Protein AF-A0A4V5NFN8-F1 (afdb_monomer)

Solvent-accessible surface area (backbone atoms only — not comparable to full-atom values): 7863 Å² total; per-residue (Å²): 134,89,88,79,89,83,90,84,82,91,78,84,84,80,89,76,93,78,84,84,81,76,86,74,82,83,76,84,75,77,89,75,83,87,69,97,62,94,72,82,80,71,76,75,72,78,70,78,71,75,90,61,84,42,82,37,76,50,75,44,101,91,56,70,77,44,80,52,66,49,84,74,78,99,67,91,83,83,59,52,80,54,84,79,89,72,91,69,64,62,74,58,60,77,66,43,76,87,53,70,66,48,43,113

Organism: NCBI:txid331657

Foldseek 3Di:
DDDDDDDDDDDDDDDDDDDDDDPDDDDDDDDDDDDPDPDPPPPVVPPDDDDDFDKDWDDDPPDDIDIGTDDDDPDDAAAAEDDDPDPDDVVVVVPDPVCVRYDD

Structure (mmCIF, N/CA/C/O backbone):
data_AF-A0A4V5NFN8-F1
#
_entry.id   AF-A0A4V5NFN8-F1
#
loop_
_atom_site.group_PDB
_atom_site.id
_atom_site.type_symbol
_atom_site.label_atom_id
_atom_site.label_alt_id
_atom_site.label_comp_id
_atom_site.label_asym_id
_atom_site.label_entity_id
_atom_site.label_seq_id
_atom_site.pdbx_PDB_ins_code
_atom_site.Cartn_x
_atom_site.Cartn_y
_atom_site.Cartn_z
_atom_site.occupancy
_atom_site.B_iso_or_equiv
_atom_site.auth_seq_id
_atom_site.auth_comp_id
_atom_site.auth_asym_id
_atom_site.auth_atom_id
_atom_site.pdbx_PDB_model_num
ATOM 1 N N . MET A 1 1 ? 38.201 47.321 -72.943 1.00 45.47 1 MET A N 1
ATOM 2 C CA . MET A 1 1 ? 37.940 46.284 -71.922 1.00 45.47 1 MET A CA 1
ATOM 3 C C . MET A 1 1 ? 38.596 44.988 -72.377 1.00 45.47 1 MET A C 1
ATOM 5 O O . MET A 1 1 ? 38.545 44.679 -73.556 1.00 45.47 1 MET A O 1
ATOM 9 N N . PHE A 1 2 ? 39.308 44.357 -71.447 1.00 41.03 2 PHE A N 1
ATOM 10 C CA . PHE A 1 2 ? 40.318 43.299 -71.574 1.00 41.03 2 PHE A CA 1
ATOM 11 C C . PHE A 1 2 ? 40.030 42.134 -72.538 1.00 41.03 2 PHE A C 1
ATOM 13 O O . PHE A 1 2 ? 38.937 41.580 -72.548 1.00 41.03 2 PHE A O 1
ATOM 20 N N . GLY A 1 3 ? 41.077 41.696 -73.249 1.00 42.94 3 GLY A N 1
ATOM 21 C CA . GLY A 1 3 ? 41.124 40.411 -73.946 1.00 42.94 3 GLY A CA 1
ATOM 22 C C . GLY A 1 3 ? 41.707 39.275 -73.095 1.00 42.94 3 GLY A C 1
ATOM 23 O O . GLY A 1 3 ? 42.457 39.528 -72.153 1.00 42.94 3 GLY A O 1
ATOM 24 N N . ARG A 1 4 ? 41.381 38.031 -73.477 1.00 45.78 4 ARG A N 1
ATOM 25 C CA . ARG A 1 4 ? 42.105 36.760 -73.235 1.00 45.78 4 ARG A CA 1
ATOM 26 C C . ARG A 1 4 ? 41.699 35.792 -74.363 1.00 45.78 4 ARG A C 1
ATOM 28 O O . ARG A 1 4 ? 40.513 35.619 -74.604 1.00 45.78 4 ARG A O 1
ATOM 35 N N . LEU A 1 5 ? 42.611 35.407 -75.261 1.00 58.78 5 LEU A N 1
ATOM 36 C CA . LEU A 1 5 ? 43.347 34.127 -75.271 1.00 58.78 5 LEU A CA 1
ATOM 37 C C . LEU A 1 5 ? 42.503 32.909 -74.841 1.00 58.78 5 LEU A C 1
ATOM 39 O O . LEU A 1 5 ? 42.121 32.828 -73.682 1.00 58.78 5 LEU A O 1
ATOM 43 N N . PHE A 1 6 ? 42.286 31.938 -75.737 1.00 46.88 6 PHE A N 1
ATOM 44 C CA . PHE A 1 6 ? 43.059 30.682 -75.786 1.00 46.88 6 PHE A CA 1
ATOM 45 C C . PHE A 1 6 ? 42.553 29.740 -76.902 1.00 46.88 6 PHE A C 1
ATOM 47 O O . PHE A 1 6 ? 41.361 29.478 -77.038 1.00 46.88 6 PHE A O 1
ATOM 54 N N . ARG A 1 7 ? 43.504 29.220 -77.693 1.00 50.69 7 ARG A N 1
ATOM 55 C CA . ARG A 1 7 ? 43.379 28.021 -78.544 1.00 50.69 7 ARG A CA 1
ATOM 56 C C . ARG A 1 7 ? 43.089 26.789 -77.679 1.00 50.69 7 ARG A C 1
ATOM 58 O O . ARG A 1 7 ? 43.704 26.66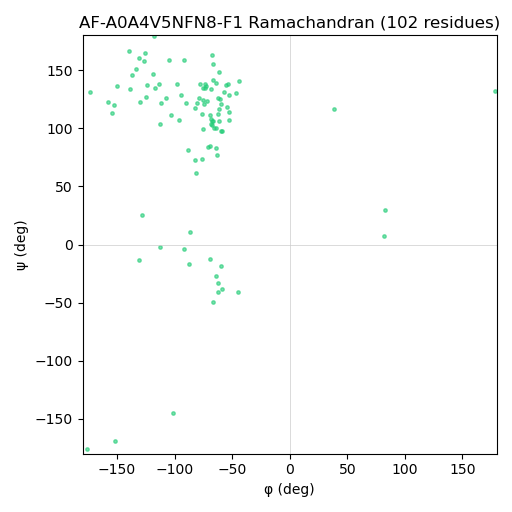7 -76.627 1.00 50.69 7 ARG A O 1
ATOM 65 N N . SER A 1 8 ? 42.349 25.815 -78.211 1.00 43.88 8 SER A N 1
ATOM 66 C CA . SER A 1 8 ? 42.801 24.411 -78.270 1.00 43.88 8 SER A CA 1
ATOM 67 C C . SER A 1 8 ? 41.822 23.546 -79.065 1.00 43.88 8 SER A C 1
ATOM 69 O O . SER A 1 8 ? 40.614 23.579 -78.856 1.00 43.88 8 SER A O 1
ATOM 71 N N . SER A 1 9 ? 42.391 22.776 -79.982 1.00 47.94 9 SER A N 1
ATOM 72 C CA . SER A 1 9 ? 41.789 21.808 -80.889 1.00 47.94 9 SER A CA 1
ATOM 73 C C . SER A 1 9 ? 41.203 20.577 -80.194 1.00 47.94 9 SER A C 1
ATOM 75 O O . SER A 1 9 ? 41.658 20.154 -79.133 1.00 47.94 9 SER A O 1
ATOM 77 N N . ALA A 1 10 ? 40.233 19.980 -80.884 1.00 51.09 10 ALA A N 1
ATOM 78 C CA . ALA A 1 10 ? 39.582 18.717 -80.584 1.00 51.09 10 ALA A CA 1
ATOM 79 C C . ALA A 1 10 ? 40.560 17.539 -80.442 1.00 51.09 10 ALA A C 1
ATOM 81 O O . ALA A 1 10 ? 41.438 17.341 -81.282 1.00 51.09 10 ALA A O 1
ATOM 82 N N . ILE A 1 11 ? 40.325 16.702 -79.431 1.00 54.22 11 ILE A N 1
ATOM 83 C CA . ILE A 1 11 ? 40.869 15.346 -79.331 1.00 54.22 11 ILE A CA 1
ATOM 84 C C . ILE A 1 11 ? 39.691 14.418 -79.014 1.00 54.22 11 ILE A C 1
ATOM 86 O O . ILE A 1 11 ? 38.947 14.631 -78.059 1.00 54.22 11 ILE A O 1
ATOM 90 N N . LYS A 1 12 ? 39.491 13.429 -79.889 1.00 51.94 12 LYS A N 1
A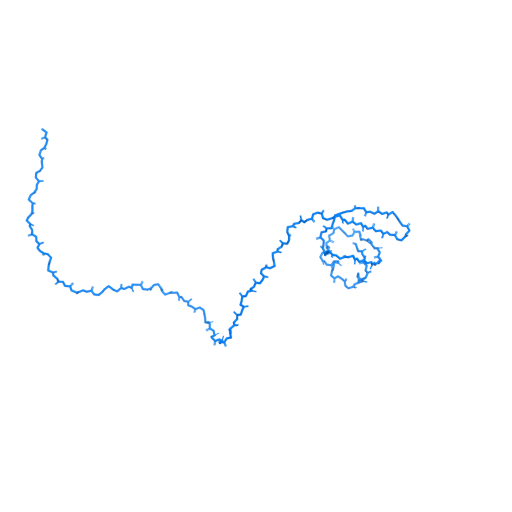TOM 91 C CA . LYS A 1 12 ? 38.438 12.405 -79.838 1.00 51.94 12 LYS A CA 1
ATOM 92 C C . LYS A 1 12 ? 38.643 11.479 -78.626 1.00 51.94 12 LYS A C 1
ATOM 94 O O . LYS A 1 12 ? 39.785 11.080 -78.402 1.00 51.94 12 LYS A O 1
ATOM 99 N N . PRO A 1 13 ? 37.592 11.034 -77.916 1.00 46.78 13 PRO A N 1
ATOM 100 C CA . PRO A 1 13 ? 37.724 9.921 -76.988 1.00 46.78 13 PRO A CA 1
ATOM 101 C C . PRO A 1 13 ? 37.624 8.599 -77.757 1.00 46.78 13 PRO A C 1
ATOM 103 O O . PRO A 1 13 ? 36.609 8.294 -78.385 1.00 46.78 13 PRO A O 1
ATOM 106 N N . ALA A 1 14 ? 38.706 7.824 -77.718 1.00 54.72 14 ALA A N 1
ATOM 107 C CA . ALA A 1 14 ? 38.698 6.424 -78.103 1.00 54.72 14 ALA A CA 1
ATOM 108 C C . ALA A 1 14 ? 38.026 5.598 -76.998 1.00 54.72 14 ALA A C 1
ATOM 110 O O . ALA A 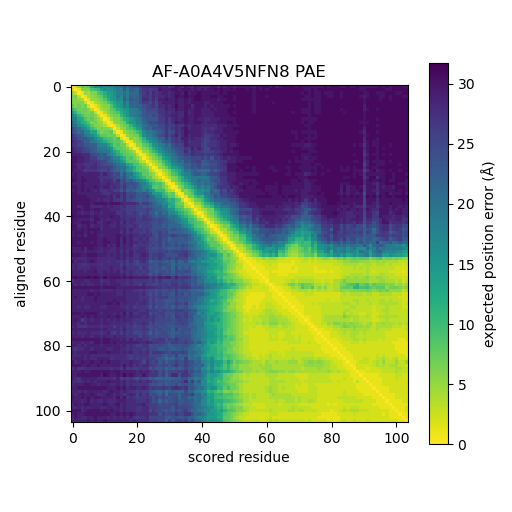1 14 ? 38.285 5.766 -75.808 1.00 54.72 14 ALA A O 1
ATOM 111 N N . THR A 1 15 ? 37.154 4.702 -77.432 1.00 56.09 15 THR A N 1
ATOM 112 C CA . THR A 1 15 ? 36.554 3.610 -76.673 1.00 56.09 15 THR A CA 1
ATOM 113 C C . THR A 1 15 ? 37.609 2.736 -75.992 1.00 56.09 15 THR A C 1
ATOM 115 O O . THR A 1 15 ? 38.479 2.201 -76.677 1.00 56.09 15 THR A O 1
ATOM 118 N N . ALA A 1 16 ? 37.475 2.493 -74.687 1.00 46.69 16 ALA A N 1
ATOM 119 C CA . ALA A 1 16 ? 38.038 1.305 -74.051 1.00 46.69 16 ALA A CA 1
ATOM 120 C C . ALA A 1 16 ? 37.222 0.912 -72.811 1.00 46.69 16 ALA A C 1
ATOM 122 O O . ALA A 1 16 ? 37.055 1.680 -71.867 1.00 46.69 16 ALA A O 1
ATOM 123 N N . PHE A 1 17 ? 36.700 -0.310 -72.874 1.00 46.06 17 PHE A N 1
ATOM 124 C CA . PHE A 1 17 ? 36.141 -1.099 -71.786 1.00 46.06 17 PHE A CA 1
ATOM 125 C C . PHE A 1 17 ? 37.051 -1.096 -70.548 1.00 46.06 17 PHE A C 1
ATOM 127 O O . PHE A 1 17 ? 38.217 -1.466 -70.657 1.00 46.06 17 PHE A O 1
ATOM 134 N N . ALA A 1 18 ? 36.500 -0.805 -69.368 1.00 46.22 18 ALA A N 1
ATOM 135 C CA . ALA A 1 18 ? 37.019 -1.336 -68.110 1.00 46.22 18 ALA A CA 1
ATOM 136 C C . ALA A 1 18 ? 35.937 -1.306 -67.023 1.00 46.22 18 ALA A C 1
ATOM 138 O O . ALA A 1 18 ? 35.333 -0.283 -66.709 1.00 46.22 18 ALA A O 1
ATOM 139 N N . THR A 1 19 ? 35.690 -2.491 -66.491 1.00 50.66 19 THR A N 1
ATOM 140 C CA . THR A 1 19 ? 34.682 -2.889 -65.518 1.00 50.66 19 THR A CA 1
ATOM 141 C C . THR A 1 19 ? 34.847 -2.134 -64.195 1.00 50.66 19 THR A C 1
ATOM 143 O O . THR A 1 19 ? 35.912 -2.165 -63.582 1.00 50.66 19 THR A O 1
ATOM 146 N N . ALA A 1 20 ? 33.787 -1.475 -63.725 1.00 45.84 20 ALA A N 1
ATOM 147 C CA . ALA A 1 20 ? 33.765 -0.812 -62.425 1.00 45.84 20 ALA A CA 1
ATOM 148 C C . ALA A 1 20 ? 33.836 -1.846 -61.286 1.00 45.84 20 ALA A C 1
ATOM 150 O O . ALA A 1 20 ? 32.854 -2.527 -60.982 1.00 45.84 20 ALA A O 1
ATOM 151 N N . ALA A 1 21 ? 34.996 -1.945 -60.635 1.00 49.41 21 ALA A N 1
ATOM 152 C CA . ALA A 1 21 ? 35.149 -2.630 -59.361 1.00 49.41 21 ALA A CA 1
ATOM 153 C C . ALA A 1 21 ? 34.385 -1.848 -58.278 1.00 49.41 21 ALA A C 1
ATOM 155 O O . ALA A 1 21 ? 34.820 -0.796 -57.808 1.00 49.41 21 ALA A O 1
ATOM 156 N N . ARG A 1 22 ? 33.207 -2.351 -57.899 1.00 46.81 22 ARG A N 1
ATOM 157 C CA . ARG A 1 22 ? 32.471 -1.891 -56.719 1.00 46.81 22 ARG A CA 1
ATOM 158 C C . ARG A 1 22 ? 33.234 -2.332 -55.469 1.00 46.81 22 ARG A C 1
ATOM 160 O O . ARG A 1 22 ? 33.269 -3.518 -55.158 1.00 46.81 22 ARG A O 1
ATOM 167 N N . PHE A 1 23 ? 33.809 -1.379 -54.739 1.00 46.22 23 PHE A N 1
ATOM 168 C CA . PHE A 1 23 ? 34.249 -1.588 -53.359 1.00 46.22 23 PHE A CA 1
ATOM 169 C C . PHE A 1 23 ? 33.017 -1.876 -52.489 1.00 46.22 23 PHE A C 1
ATOM 171 O O . PHE A 1 23 ? 32.257 -0.975 -52.137 1.00 46.22 23 PHE A O 1
ATOM 178 N N . GLY A 1 24 ? 32.786 -3.156 -52.196 1.00 45.75 24 GLY A N 1
ATOM 179 C CA . GLY A 1 24 ? 31.774 -3.602 -51.246 1.00 45.75 24 GLY A CA 1
ATOM 180 C C . GLY A 1 24 ? 32.236 -3.339 -49.816 1.00 45.75 24 GLY A C 1
ATOM 181 O O . GLY A 1 24 ? 33.264 -3.859 -49.385 1.00 45.75 24 GLY A O 1
ATOM 182 N N . ALA A 1 25 ? 31.463 -2.551 -49.072 1.00 54.56 25 ALA A N 1
ATOM 183 C CA . ALA A 1 25 ? 31.567 -2.483 -47.622 1.00 54.56 25 ALA A CA 1
ATOM 184 C C . ALA A 1 25 ? 31.225 -3.865 -47.042 1.00 54.56 25 ALA A C 1
ATOM 186 O O . ALA A 1 25 ? 30.090 -4.328 -47.151 1.00 54.56 25 ALA A O 1
ATOM 187 N N . GLN A 1 26 ? 32.209 -4.545 -46.454 1.00 59.06 26 GLN A N 1
ATOM 188 C CA . GLN A 1 26 ? 31.977 -5.806 -45.757 1.00 59.06 26 GLN A CA 1
ATOM 189 C C . GLN A 1 26 ? 31.318 -5.541 -44.400 1.00 59.06 26 GLN A C 1
ATOM 191 O O . GLN A 1 26 ? 31.983 -5.212 -43.419 1.00 59.06 26 GLN A O 1
ATOM 196 N N . SER A 1 27 ? 29.997 -5.709 -44.335 1.00 59.41 27 SER A N 1
ATOM 197 C CA . SER A 1 27 ? 29.271 -5.841 -43.074 1.00 59.41 27 SER A CA 1
ATOM 198 C C . SER A 1 27 ? 29.499 -7.246 -42.515 1.00 59.41 27 SER A C 1
ATOM 200 O O . SER A 1 27 ? 29.041 -8.235 -43.089 1.00 59.41 27 SER A O 1
ATOM 202 N N . ARG A 1 28 ? 30.218 -7.346 -41.396 1.00 57.94 28 ARG A N 1
ATOM 203 C CA . ARG A 1 28 ? 30.391 -8.598 -40.651 1.00 57.94 28 ARG A CA 1
ATOM 204 C C . ARG A 1 28 ? 29.046 -9.025 -40.055 1.00 57.94 28 ARG A C 1
ATOM 206 O O . ARG A 1 28 ? 28.576 -8.411 -39.102 1.00 57.94 28 ARG A O 1
ATOM 213 N N . GLY A 1 29 ? 28.427 -10.053 -40.631 1.00 58.09 29 GLY A N 1
ATOM 214 C CA . GLY A 1 29 ? 27.224 -10.683 -40.092 1.00 58.09 29 GLY A CA 1
ATOM 215 C C . GLY A 1 29 ? 27.564 -11.561 -38.889 1.00 58.09 29 GLY A C 1
ATOM 216 O O . GLY A 1 29 ? 28.400 -12.457 -38.990 1.00 58.09 29 GLY A O 1
ATOM 217 N N . LEU A 1 30 ? 26.921 -11.299 -37.751 1.00 59.31 30 LEU A N 1
ATOM 218 C CA . LEU A 1 30 ? 26.862 -12.241 -36.636 1.00 59.31 30 LEU A CA 1
ATOM 219 C C . LEU A 1 30 ? 26.001 -13.438 -37.064 1.00 59.31 30 LEU A C 1
ATOM 221 O O . LEU A 1 30 ? 24.947 -13.263 -37.676 1.00 59.31 30 LEU A O 1
ATOM 225 N N . ALA A 1 31 ? 26.490 -14.647 -36.789 1.00 53.88 31 ALA A N 1
ATOM 226 C CA . ALA A 1 31 ? 25.925 -15.906 -37.264 1.00 53.88 31 ALA A CA 1
ATOM 227 C C . ALA A 1 31 ? 24.424 -16.023 -36.948 1.00 53.88 31 ALA A C 1
ATOM 229 O O . ALA A 1 31 ? 24.028 -16.110 -35.788 1.00 53.88 31 ALA A O 1
ATOM 230 N N . THR A 1 32 ? 23.590 -16.043 -37.989 1.00 55.66 32 THR A N 1
ATOM 231 C CA . THR A 1 32 ? 22.174 -16.395 -37.865 1.00 55.66 32 THR A CA 1
ATOM 232 C C . THR A 1 32 ? 22.058 -17.872 -38.215 1.00 55.66 32 THR A C 1
ATOM 234 O O . THR A 1 32 ? 22.242 -18.253 -39.367 1.00 55.66 32 THR A O 1
ATOM 237 N N . VAL A 1 33 ? 21.825 -18.720 -37.214 1.00 62.53 33 VAL A N 1
ATOM 238 C CA . VAL A 1 33 ? 21.412 -20.108 -37.446 1.00 62.53 33 VAL A CA 1
ATOM 239 C C . VAL A 1 33 ? 19.999 -20.047 -38.025 1.00 62.53 33 VAL A C 1
ATOM 241 O O . VAL A 1 33 ? 19.053 -19.684 -37.325 1.00 62.53 33 VAL A O 1
ATOM 244 N N . GLU A 1 34 ? 19.862 -20.345 -39.317 1.00 60.19 34 GLU A N 1
ATOM 245 C CA . GLU A 1 34 ? 18.568 -20.481 -39.983 1.00 60.19 34 GLU A CA 1
ATOM 246 C C . GLU A 1 34 ? 17.829 -21.693 -39.408 1.00 60.19 34 GLU A C 1
ATOM 248 O O . GLU A 1 34 ? 18.078 -22.839 -39.775 1.00 60.19 34 GLU A O 1
ATOM 253 N N . THR A 1 35 ? 16.889 -21.442 -38.498 1.00 57.97 35 THR A N 1
ATOM 254 C CA . THR A 1 35 ? 15.789 -22.376 -38.255 1.00 57.97 35 THR A CA 1
ATOM 255 C C . THR A 1 35 ? 14.552 -21.805 -38.930 1.00 57.97 35 THR A C 1
ATOM 257 O O . THR A 1 35 ? 14.035 -20.748 -38.572 1.00 57.97 35 THR A O 1
ATOM 260 N N . ASN A 1 36 ? 14.129 -22.497 -39.983 1.00 59.00 36 ASN A N 1
ATOM 261 C CA . ASN A 1 36 ? 12.956 -22.195 -40.784 1.00 59.00 36 ASN A CA 1
ATOM 262 C C . ASN A 1 36 ? 11.693 -22.463 -39.944 1.00 59.00 36 ASN A C 1
ATOM 264 O O . ASN A 1 36 ? 11.135 -23.556 -39.956 1.00 59.00 36 ASN A O 1
ATOM 268 N N . ILE A 1 37 ? 11.291 -21.473 -39.146 1.00 62.81 37 ILE A N 1
ATOM 269 C CA . ILE A 1 37 ? 10.017 -21.434 -38.424 1.00 62.81 37 ILE A CA 1
ATOM 270 C C . ILE A 1 37 ? 9.340 -20.125 -38.839 1.00 62.81 37 ILE A C 1
ATOM 272 O O . ILE A 1 37 ? 9.966 -19.070 -38.703 1.00 62.81 37 ILE A O 1
ATOM 276 N N . PRO A 1 38 ? 8.083 -20.131 -39.325 1.00 50.62 38 PRO A N 1
ATOM 277 C CA . PRO A 1 38 ? 7.372 -18.902 -39.655 1.00 50.62 38 PRO A CA 1
ATOM 278 C C . PRO A 1 38 ? 7.016 -18.166 -38.357 1.00 50.62 38 PRO A C 1
ATOM 280 O O . PRO A 1 38 ? 5.928 -18.300 -37.797 1.00 50.62 38 PRO A O 1
ATOM 283 N N . GLY A 1 39 ? 7.974 -17.400 -37.843 1.00 50.31 39 GLY A N 1
ATOM 284 C CA . GLY A 1 39 ? 7.806 -16.560 -36.674 1.00 50.31 39 GLY A CA 1
ATOM 285 C C . GLY A 1 39 ? 6.857 -15.416 -37.000 1.00 50.31 39 GLY A C 1
ATOM 286 O O . GLY A 1 39 ? 7.243 -14.436 -37.634 1.00 50.31 39 GLY A O 1
ATOM 287 N N . LYS A 1 40 ? 5.610 -15.505 -36.527 1.00 60.12 40 LYS A N 1
ATOM 288 C CA . LYS A 1 40 ? 4.770 -14.326 -36.282 1.00 60.12 40 LYS A CA 1
ATOM 289 C C . LYS A 1 40 ? 5.446 -13.481 -35.198 1.00 60.12 40 LYS A C 1
ATOM 291 O O . LYS A 1 40 ? 5.033 -13.491 -34.043 1.00 60.12 40 LYS A O 1
ATOM 296 N N . THR A 1 41 ? 6.485 -12.734 -35.557 1.00 60.66 41 THR A N 1
ATOM 297 C CA . THR A 1 41 ? 7.156 -11.797 -34.651 1.00 60.66 41 THR A CA 1
ATOM 298 C C . THR A 1 41 ? 6.368 -10.491 -34.599 1.00 60.66 41 THR A C 1
ATOM 300 O O . THR A 1 41 ? 6.851 -9.422 -34.955 1.00 60.66 41 THR A O 1
ATOM 303 N N . ALA A 1 42 ? 5.118 -10.567 -34.144 1.00 60.81 42 ALA A N 1
ATOM 304 C CA . ALA A 1 42 ? 4.431 -9.406 -33.608 1.00 60.81 42 ALA A CA 1
ATOM 305 C C . ALA A 1 42 ? 4.770 -9.360 -32.119 1.00 60.81 42 ALA A C 1
ATOM 307 O O . ALA A 1 42 ? 4.003 -9.828 -31.278 1.00 60.81 42 ALA A O 1
ATOM 308 N N . SER A 1 43 ? 5.945 -8.816 -31.786 1.00 63.06 43 SER A N 1
ATOM 309 C CA . SER A 1 43 ? 6.165 -8.318 -30.431 1.00 63.06 43 SER A CA 1
ATOM 310 C C . SER A 1 43 ? 5.097 -7.257 -30.203 1.00 63.06 43 SER A C 1
ATOM 312 O O . SER A 1 43 ? 5.193 -6.130 -30.695 1.00 63.06 43 SER A O 1
ATOM 314 N N . LYS A 1 44 ? 4.009 -7.653 -29.536 1.00 63.53 44 LYS A N 1
ATOM 315 C CA . LYS A 1 44 ? 2.993 -6.752 -29.013 1.00 63.53 44 LYS A CA 1
ATOM 316 C C . LYS A 1 44 ? 3.714 -5.920 -27.966 1.00 63.53 44 LYS A C 1
ATOM 318 O O . LYS A 1 44 ? 3.719 -6.263 -26.790 1.00 63.53 44 LYS A O 1
ATOM 323 N N . ARG A 1 45 ? 4.399 -4.870 -28.424 1.00 64.44 45 ARG A N 1
ATOM 324 C CA . ARG A 1 45 ? 5.065 -3.885 -27.584 1.00 64.44 45 ARG A CA 1
ATOM 325 C C . ARG A 1 45 ? 3.988 -3.416 -26.621 1.00 64.44 45 ARG A C 1
ATOM 327 O O . ARG A 1 45 ? 3.025 -2.784 -27.056 1.00 64.44 45 ARG A O 1
ATOM 334 N N . VAL A 1 46 ? 4.081 -3.839 -25.362 1.00 66.69 46 VAL A N 1
ATOM 335 C CA . VAL A 1 46 ? 3.131 -3.466 -24.317 1.00 66.69 46 VAL A CA 1
ATOM 336 C C . VAL A 1 46 ? 3.211 -1.948 -24.237 1.00 66.69 46 VAL A C 1
ATOM 338 O O . VAL A 1 46 ? 4.166 -1.398 -23.697 1.00 66.69 46 VAL A O 1
ATOM 341 N N . ARG A 1 47 ? 2.278 -1.254 -24.901 1.00 66.94 47 ARG A N 1
ATOM 342 C CA . ARG A 1 47 ? 2.148 0.195 -24.781 1.00 66.94 47 ARG A CA 1
ATOM 343 C C . ARG A 1 47 ? 1.832 0.439 -23.317 1.00 66.94 47 ARG A C 1
ATOM 345 O O . ARG A 1 47 ? 0.799 -0.027 -22.838 1.00 66.94 47 ARG A O 1
ATOM 352 N N . SER A 1 48 ? 2.719 1.137 -22.617 1.00 66.75 48 SER A N 1
ATOM 353 C CA . SER A 1 48 ? 2.392 1.701 -21.317 1.00 66.75 48 SER A CA 1
ATOM 354 C C . SER A 1 48 ? 1.133 2.547 -21.502 1.00 66.75 48 SER A C 1
ATOM 356 O O . SER A 1 48 ? 1.086 3.461 -22.327 1.00 66.75 48 SER A O 1
ATOM 358 N N . LYS A 1 49 ? 0.058 2.161 -20.813 1.00 68.44 49 LYS A N 1
ATOM 359 C CA . LYS A 1 49 ? -1.184 2.931 -20.777 1.00 68.44 49 LYS A CA 1
ATOM 360 C C . LYS A 1 49 ? -0.823 4.322 -20.249 1.00 68.44 49 LYS A C 1
ATOM 362 O O . LYS A 1 49 ? -0.098 4.421 -19.260 1.00 68.44 49 LYS A O 1
ATOM 367 N N . SER A 1 50 ? -1.276 5.383 -20.917 1.00 71.12 50 SER A N 1
ATOM 368 C CA . SER A 1 50 ? -1.119 6.743 -20.395 1.00 71.12 50 SER A CA 1
ATOM 369 C C . SER A 1 50 ? -1.696 6.792 -18.976 1.00 71.12 50 SER A C 1
ATOM 371 O O . SER A 1 50 ? -2.744 6.175 -18.758 1.00 71.12 50 SER A O 1
ATOM 373 N N . PRO A 1 51 ? -1.038 7.464 -18.015 1.00 65.75 51 PRO A N 1
ATOM 374 C CA . PRO A 1 51 ? -1.502 7.484 -16.636 1.00 65.75 51 PRO A CA 1
ATOM 375 C C . PRO A 1 51 ? -2.893 8.120 -16.584 1.00 65.75 51 PRO A C 1
ATOM 377 O O . PRO A 1 51 ? -3.057 9.324 -16.766 1.00 65.75 51 PRO A O 1
ATOM 380 N N . THR A 1 52 ? -3.916 7.294 -16.385 1.00 76.25 52 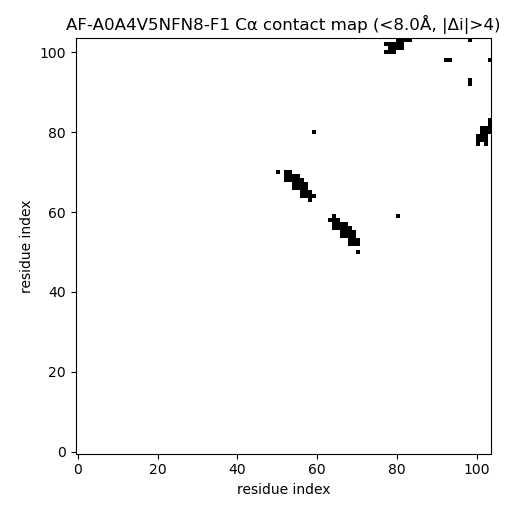THR A N 1
ATOM 381 C CA . THR A 1 52 ? -5.280 7.748 -16.133 1.00 76.25 52 THR A CA 1
ATOM 382 C C . THR A 1 52 ? -5.447 7.899 -14.632 1.00 76.25 52 THR A C 1
ATOM 384 O O . THR A 1 52 ? -5.266 6.930 -13.898 1.00 76.25 52 THR A O 1
ATOM 387 N N . PHE A 1 53 ? -5.801 9.098 -14.171 1.00 82.00 53 PHE A N 1
ATOM 388 C CA . PHE A 1 53 ? -6.087 9.361 -12.760 1.00 82.00 53 PHE A CA 1
ATOM 389 C C . PHE A 1 53 ? -7.464 8.807 -12.379 1.00 82.00 53 PHE A C 1
ATOM 391 O O . PHE A 1 53 ? -8.433 9.549 -12.228 1.00 82.00 53 PHE A O 1
ATOM 398 N N . GLU A 1 54 ? -7.554 7.487 -12.266 1.00 91.19 54 GLU A N 1
ATOM 399 C CA . GLU A 1 54 ? -8.766 6.802 -11.832 1.00 91.19 54 GLU A CA 1
ATOM 400 C C . GLU A 1 54 ? -8.961 6.994 -10.323 1.00 91.19 54 GLU A C 1
ATOM 402 O O . GLU A 1 54 ? -8.003 6.963 -9.547 1.00 91.19 54 GLU A O 1
ATOM 407 N N . ARG A 1 55 ? -10.200 7.250 -9.896 1.00 94.19 55 ARG A N 1
ATOM 408 C CA . ARG A 1 55 ? -10.526 7.427 -8.476 1.00 94.19 55 ARG A CA 1
ATOM 409 C C . ARG A 1 55 ? -10.480 6.072 -7.771 1.00 94.19 55 ARG A C 1
ATOM 411 O O . ARG A 1 55 ? -11.045 5.108 -8.269 1.00 94.19 55 ARG A O 1
ATOM 418 N N . ALA A 1 56 ? -9.851 6.027 -6.601 1.00 95.81 56 ALA A N 1
ATOM 419 C CA . ALA A 1 56 ? -9.788 4.849 -5.741 1.00 95.81 56 ALA A CA 1
ATOM 420 C C . ALA A 1 56 ? -10.258 5.200 -4.326 1.00 95.81 56 ALA A C 1
ATOM 422 O O . ALA A 1 56 ? -10.261 6.367 -3.926 1.00 95.81 56 ALA A O 1
ATOM 423 N N . THR A 1 57 ? -10.693 4.200 -3.566 1.00 96.56 57 THR A N 1
ATOM 424 C CA . THR A 1 57 ? -11.139 4.376 -2.181 1.00 96.56 57 THR A CA 1
ATOM 425 C C . THR A 1 57 ? -10.618 3.226 -1.325 1.00 96.56 57 THR A C 1
ATOM 427 O O . THR A 1 57 ? -10.713 2.071 -1.726 1.00 96.56 57 THR A O 1
ATOM 430 N N . PHE A 1 58 ? -10.062 3.549 -0.160 1.00 96.81 58 PHE A N 1
ATOM 431 C CA . PHE A 1 58 ? -9.553 2.603 0.826 1.00 96.81 58 PHE A CA 1
ATOM 432 C C . PHE A 1 58 ? -10.441 2.663 2.070 1.00 96.81 58 PHE A C 1
ATOM 434 O O . PHE A 1 58 ? -10.645 3.733 2.641 1.00 96.81 58 PHE A O 1
ATOM 441 N N . THR A 1 59 ? -11.026 1.527 2.449 1.00 96.94 59 THR A N 1
ATOM 442 C CA . THR A 1 59 ? -12.012 1.436 3.536 1.00 96.94 59 THR A CA 1
ATOM 443 C C . THR A 1 59 ? -11.550 0.423 4.567 1.00 96.94 59 THR A C 1
ATOM 445 O O . THR A 1 59 ? -11.099 -0.664 4.211 1.00 96.94 59 THR A O 1
ATOM 448 N N . ILE A 1 60 ? -11.707 0.763 5.844 1.00 96.38 60 ILE A N 1
ATOM 449 C CA . ILE A 1 60 ? -11.374 -0.103 6.975 1.00 96.38 60 ILE A CA 1
ATOM 450 C C . ILE A 1 60 ? -12.678 -0.464 7.690 1.00 96.38 60 ILE A C 1
ATOM 452 O O . ILE A 1 60 ? -13.529 0.400 7.880 1.00 96.38 60 ILE A O 1
ATOM 456 N N . LYS A 1 61 ? -12.837 -1.731 8.101 1.00 93.81 61 LYS A N 1
ATOM 457 C CA . LYS A 1 61 ? -14.096 -2.310 8.622 1.00 93.81 61 LYS A CA 1
ATOM 458 C C . LYS A 1 61 ? -14.843 -1.426 9.633 1.00 93.81 61 LYS A C 1
ATOM 460 O O . LYS A 1 61 ? -16.061 -1.345 9.565 1.00 93.81 61 LYS A O 1
ATOM 465 N N . ASN A 1 62 ? -14.116 -0.777 10.539 1.00 94.81 62 ASN A N 1
ATOM 466 C CA . ASN A 1 62 ? -14.667 0.125 11.556 1.00 94.81 62 ASN A CA 1
ATOM 467 C C . ASN A 1 62 ? -13.956 1.490 11.549 1.00 94.81 62 ASN A C 1
ATOM 469 O O . ASN A 1 62 ? -13.839 2.137 12.586 1.00 94.81 62 ASN A O 1
ATOM 473 N N . GLY A 1 63 ? -13.389 1.881 10.408 1.00 93.75 63 GLY A N 1
ATOM 474 C CA . GLY A 1 63 ? -12.588 3.092 10.276 1.00 93.75 63 GLY A CA 1
ATOM 475 C C . GLY A 1 63 ? -13.194 4.096 9.299 1.00 93.75 63 GLY A C 1
ATOM 476 O O . GLY A 1 63 ? -14.245 3.849 8.705 1.00 93.75 63 GLY A O 1
ATOM 477 N N . PRO A 1 64 ? -12.526 5.243 9.120 1.00 95.38 64 PRO A N 1
ATOM 478 C CA . PRO A 1 64 ? -12.900 6.200 8.094 1.00 95.38 64 PRO A CA 1
ATOM 479 C C . PRO A 1 64 ? -12.654 5.640 6.685 1.00 95.38 64 PRO A C 1
ATOM 481 O O . PRO A 1 64 ? -11.908 4.679 6.478 1.00 95.38 64 PRO A O 1
ATOM 484 N N . ILE A 1 65 ? -13.289 6.285 5.709 1.00 96.94 65 ILE A N 1
ATOM 485 C CA . ILE A 1 65 ? -13.093 6.026 4.284 1.00 96.94 65 ILE A CA 1
ATOM 486 C C . ILE A 1 65 ? -12.054 7.019 3.757 1.00 96.94 65 ILE A C 1
ATOM 488 O O . ILE A 1 65 ? -12.199 8.228 3.932 1.00 96.94 65 ILE A O 1
ATOM 492 N N . PHE A 1 66 ? -11.023 6.517 3.081 1.00 96.88 66 PHE A N 1
ATOM 493 C CA . PHE A 1 66 ? -9.962 7.327 2.489 1.00 96.88 66 PHE A CA 1
ATOM 494 C C . PHE A 1 66 ? -10.103 7.362 0.969 1.00 96.88 66 PHE A C 1
ATOM 496 O O . PHE A 1 66 ? -10.143 6.322 0.313 1.00 96.88 66 PHE A O 1
ATOM 503 N N . HIS A 1 67 ? -10.145 8.558 0.387 1.00 96.88 67 HIS A N 1
ATOM 504 C CA . HIS A 1 67 ? -10.222 8.740 -1.062 1.00 96.88 67 HIS A CA 1
ATOM 505 C C . HIS A 1 67 ? -8.840 9.016 -1.657 1.00 96.88 67 HIS A C 1
ATOM 507 O O . HIS A 1 67 ? -8.067 9.805 -1.118 1.00 96.88 67 HIS A O 1
ATOM 513 N N . GLY A 1 68 ? -8.545 8.399 -2.801 1.00 94.62 68 GLY A N 1
ATOM 514 C CA . GLY A 1 68 ? -7.251 8.510 -3.466 1.00 94.62 68 GLY A CA 1
ATOM 515 C C . GLY A 1 68 ? -7.333 8.340 -4.980 1.00 94.62 68 GLY A C 1
ATOM 516 O O . GLY A 1 68 ? -8.410 8.346 -5.584 1.00 94.62 68 GLY A O 1
ATOM 517 N N . LYS A 1 69 ? -6.164 8.198 -5.604 1.00 94.50 69 LYS A N 1
ATOM 518 C CA . LYS A 1 69 ? -6.015 7.936 -7.041 1.00 94.50 69 LYS A CA 1
ATOM 519 C C . LYS A 1 69 ? -5.341 6.581 -7.236 1.00 94.50 69 LYS A C 1
ATOM 521 O O . LYS A 1 69 ? -4.353 6.297 -6.565 1.00 94.50 69 LYS A O 1
ATOM 526 N N . SER A 1 70 ? -5.861 5.765 -8.147 1.00 93.50 70 SER A N 1
ATOM 527 C CA . SER A 1 70 ? -5.257 4.479 -8.499 1.00 93.50 70 SER A CA 1
ATOM 528 C C . SER A 1 70 ? -3.989 4.687 -9.326 1.00 93.50 70 SER A C 1
ATOM 530 O O . SER A 1 70 ? -3.971 5.511 -10.242 1.00 93.50 70 SER A O 1
ATOM 532 N N . PHE A 1 71 ? -2.936 3.935 -9.006 1.00 92.12 71 PHE A N 1
ATOM 533 C CA . PHE A 1 71 ? -1.668 3.936 -9.746 1.00 92.12 71 PHE A CA 1
ATOM 534 C C . PHE A 1 71 ? -1.159 2.528 -10.099 1.00 92.12 71 PHE A C 1
ATOM 536 O O . PHE A 1 71 ? -0.248 2.398 -10.914 1.00 92.12 71 PHE A O 1
ATOM 543 N N . GLY A 1 72 ? -1.730 1.486 -9.490 1.00 89.94 72 GLY A N 1
ATOM 544 C CA . GLY A 1 72 ? -1.328 0.093 -9.674 1.00 89.94 72 GLY A CA 1
ATOM 545 C C . GLY A 1 72 ? -2.252 -0.678 -10.618 1.00 89.94 72 GLY A C 1
ATOM 546 O O . GLY A 1 72 ? -2.774 -0.144 -11.599 1.00 89.94 72 GLY A O 1
ATOM 547 N N . ALA A 1 73 ? -2.457 -1.960 -10.317 1.00 91.12 73 ALA A N 1
ATOM 548 C CA . ALA A 1 73 ? -3.406 -2.796 -11.042 1.00 91.12 73 ALA A CA 1
ATOM 549 C C . ALA A 1 73 ? -4.847 -2.283 -10.856 1.00 91.12 73 ALA A C 1
ATOM 551 O O . ALA A 1 73 ? -5.248 -1.914 -9.754 1.00 91.12 73 ALA A O 1
ATOM 552 N N . ASN A 1 74 ? -5.643 -2.292 -11.931 1.00 90.88 74 ASN A N 1
ATOM 553 C CA . ASN A 1 74 ? -7.071 -1.970 -11.861 1.00 90.88 74 ASN A CA 1
ATOM 554 C C . ASN A 1 74 ? -7.860 -3.214 -11.419 1.00 90.88 74 ASN A C 1
ATOM 556 O O . ASN A 1 74 ? -8.497 -3.897 -12.219 1.00 90.88 74 ASN A O 1
ATOM 560 N N . SER A 1 75 ? -7.720 -3.548 -10.140 1.00 92.25 75 SER A N 1
ATOM 561 C CA . SER A 1 75 ? -8.419 -4.651 -9.489 1.00 92.25 75 SER A CA 1
ATOM 562 C C . SER A 1 75 ? -8.631 -4.326 -8.019 1.00 92.25 75 SER A C 1
ATOM 564 O O . SER A 1 75 ? -7.705 -3.873 -7.347 1.00 92.25 75 SER A O 1
ATOM 566 N N . ASN A 1 76 ? -9.825 -4.612 -7.508 1.00 94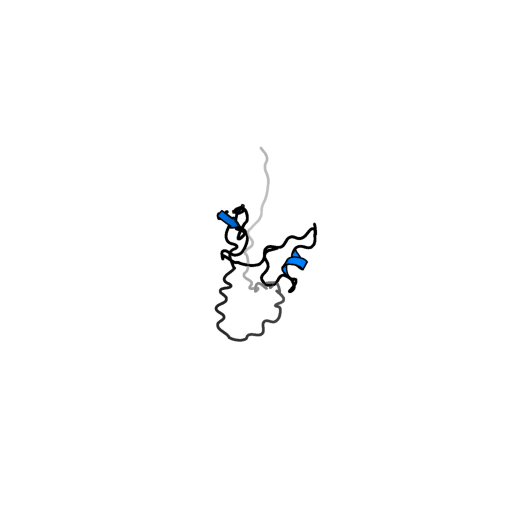.69 76 ASN A N 1
ATOM 567 C CA . ASN A 1 76 ? -10.120 -4.458 -6.089 1.00 94.69 76 ASN A CA 1
ATOM 568 C C . ASN A 1 76 ? -9.539 -5.634 -5.302 1.00 94.69 76 ASN A C 1
ATOM 570 O O . ASN A 1 76 ? -9.657 -6.784 -5.726 1.00 94.69 76 ASN A O 1
ATOM 574 N N . ILE A 1 77 ? -8.952 -5.342 -4.144 1.00 95.50 77 ILE A N 1
ATOM 575 C CA . ILE A 1 77 ? -8.417 -6.346 -3.224 1.00 95.50 77 ILE A CA 1
ATOM 576 C C . ILE A 1 77 ? -8.915 -6.077 -1.804 1.00 95.50 77 ILE A C 1
ATOM 578 O O . ILE A 1 77 ? -9.359 -4.977 -1.476 1.00 95.50 77 ILE A O 1
ATOM 582 N N . SER A 1 78 ? -8.847 -7.092 -0.954 1.00 96.44 78 SER A N 1
ATOM 58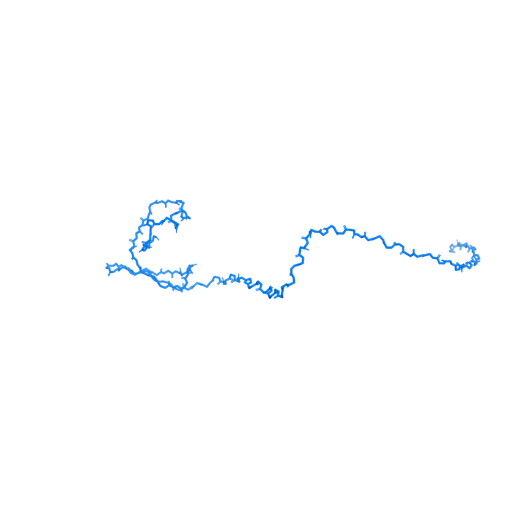3 C CA . SER A 1 78 ? -9.145 -6.988 0.473 1.00 96.44 78 SER A CA 1
ATOM 584 C C . SER A 1 78 ? -8.093 -7.768 1.250 1.00 96.44 78 SER A C 1
ATOM 586 O O . SER A 1 78 ? -7.598 -8.782 0.761 1.00 96.44 78 SER A O 1
ATOM 588 N N . GLY A 1 79 ? -7.745 -7.287 2.437 1.00 96.31 79 GLY A N 1
ATOM 589 C CA . GLY A 1 79 ? -6.676 -7.847 3.254 1.00 96.31 79 GLY A CA 1
ATOM 590 C C . GLY A 1 79 ? -6.580 -7.142 4.599 1.00 96.31 79 GLY A C 1
ATOM 591 O O . GLY A 1 79 ? -7.398 -6.272 4.914 1.00 96.31 79 GLY A O 1
ATOM 592 N N . GLU A 1 80 ? -5.585 -7.527 5.388 1.00 96.44 80 GLU A N 1
ATOM 593 C CA . GLU A 1 80 ? -5.264 -6.847 6.641 1.00 96.44 80 GLU A CA 1
ATOM 594 C C . GLU A 1 80 ? -4.485 -5.561 6.354 1.00 96.44 80 GLU A C 1
ATOM 596 O O . GLU A 1 80 ? -3.472 -5.591 5.663 1.00 96.44 80 GLU A O 1
ATOM 601 N N . ALA A 1 81 ? -4.965 -4.429 6.865 1.00 95.44 81 ALA A N 1
ATOM 602 C CA . ALA A 1 81 ? -4.265 -3.158 6.744 1.00 95.44 81 ALA A CA 1
ATOM 603 C C . ALA A 1 81 ? -3.163 -3.066 7.806 1.00 95.44 81 ALA A C 1
ATOM 605 O O . ALA A 1 81 ? -3.458 -3.120 9.000 1.00 95.44 81 ALA A O 1
ATOM 606 N N . VAL A 1 82 ? -1.920 -2.884 7.371 1.00 96.06 82 VAL A N 1
ATOM 607 C CA . VAL A 1 82 ? -0.742 -2.720 8.234 1.00 96.06 82 VAL A CA 1
ATOM 608 C C . VAL A 1 82 ? -0.009 -1.430 7.871 1.00 96.06 82 VAL A C 1
ATOM 610 O O . VAL A 1 82 ? -0.271 -0.842 6.829 1.00 96.06 82 VAL A O 1
ATOM 613 N N . PHE A 1 83 ? 0.893 -0.956 8.731 1.00 95.69 83 PHE A N 1
ATOM 614 C CA . PHE A 1 83 ? 1.737 0.202 8.428 1.00 95.69 83 PHE A CA 1
ATOM 615 C C . PHE A 1 83 ? 3.193 -0.084 8.787 1.00 95.69 83 PHE A C 1
ATOM 617 O O . PHE A 1 83 ? 3.479 -0.841 9.716 1.00 95.69 83 PHE A O 1
ATOM 624 N N . THR A 1 84 ? 4.115 0.553 8.068 1.00 95.50 84 THR A N 1
ATOM 625 C CA . THR A 1 84 ? 5.552 0.498 8.355 1.00 95.50 84 THR A CA 1
ATOM 626 C C . THR A 1 84 ? 6.107 1.884 8.663 1.00 95.50 84 THR A C 1
ATOM 628 O O . THR A 1 84 ? 5.648 2.889 8.124 1.00 95.50 84 THR A O 1
ATOM 631 N N . THR A 1 85 ? 7.099 1.939 9.551 1.00 96.94 85 THR A N 1
ATOM 632 C CA . THR A 1 85 ? 7.847 3.163 9.882 1.00 96.94 85 THR A CA 1
ATOM 633 C C . THR A 1 85 ? 9.101 3.331 9.024 1.00 96.94 85 THR A C 1
ATOM 635 O O . THR A 1 85 ? 9.787 4.349 9.127 1.00 96.94 85 THR A O 1
ATOM 638 N N . SER A 1 86 ? 9.409 2.349 8.172 1.00 95.44 86 SER A N 1
ATOM 639 C CA . SER A 1 86 ? 10.538 2.399 7.249 1.00 95.44 86 SER A CA 1
ATOM 640 C C . SER A 1 86 ? 10.372 3.544 6.254 1.00 95.44 86 SER A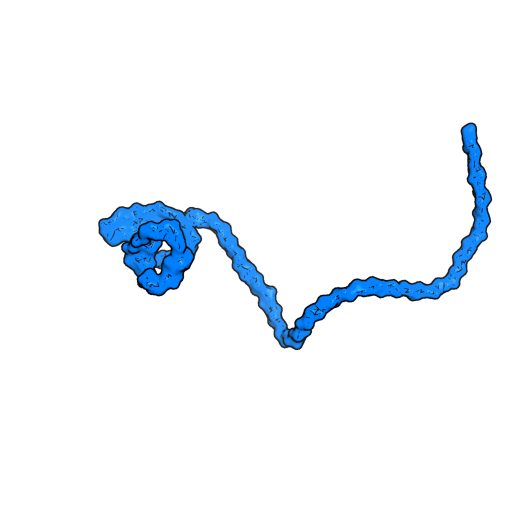 C 1
ATOM 642 O O . SER A 1 86 ? 9.376 3.633 5.541 1.00 95.44 86 SER A O 1
ATOM 644 N N . LEU A 1 87 ? 11.380 4.411 6.173 1.00 96.12 87 LEU A N 1
ATOM 645 C CA . LEU A 1 87 ? 11.386 5.548 5.244 1.00 96.12 87 LEU A CA 1
ATOM 646 C C . LEU A 1 87 ? 11.943 5.183 3.857 1.00 96.12 87 LEU A C 1
ATOM 648 O O . LEU A 1 87 ? 11.762 5.931 2.900 1.00 96.12 87 LEU A O 1
ATOM 652 N N . VAL A 1 88 ? 12.648 4.052 3.751 1.00 96.50 88 VAL A N 1
ATOM 653 C CA . VAL A 1 88 ? 13.333 3.567 2.543 1.00 96.50 88 VAL A CA 1
ATOM 654 C C . VAL A 1 88 ? 13.162 2.051 2.404 1.00 96.50 88 VAL A C 1
ATOM 656 O O . 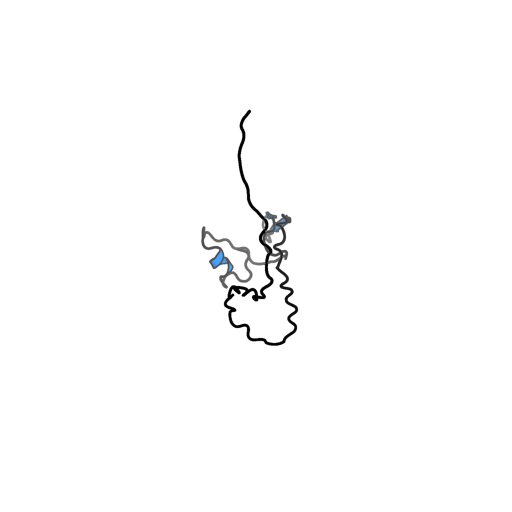VAL A 1 88 ? 12.756 1.388 3.356 1.00 96.50 88 VAL A O 1
ATOM 659 N N . GLY A 1 89 ? 13.481 1.502 1.227 1.00 95.69 89 GLY A N 1
ATOM 660 C CA . GLY A 1 89 ? 13.429 0.054 0.980 1.00 95.69 89 GLY A CA 1
ATOM 661 C C . GLY A 1 89 ? 12.039 -0.491 0.621 1.00 95.69 89 GLY A C 1
ATOM 662 O O . GLY A 1 89 ? 11.702 -1.624 0.953 1.00 95.69 89 GLY A O 1
ATOM 663 N N . TYR A 1 90 ? 11.186 0.318 -0.023 1.00 96.00 90 TYR A N 1
ATOM 664 C CA . TYR A 1 90 ? 9.873 -0.152 -0.482 1.00 96.00 90 TYR A CA 1
ATOM 665 C C . TYR A 1 90 ? 9.939 -1.287 -1.526 1.00 96.00 90 TYR A C 1
ATOM 667 O O . TYR A 1 90 ? 9.033 -2.120 -1.498 1.00 96.00 90 TYR A O 1
ATOM 675 N N . PRO A 1 91 ? 10.940 -1.381 -2.434 1.00 96.62 91 PRO A N 1
ATOM 676 C CA . PRO A 1 91 ? 11.016 -2.509 -3.365 1.00 96.62 91 PRO A CA 1
ATOM 677 C C . PRO A 1 91 ? 11.185 -3.850 -2.643 1.00 96.62 91 PRO A C 1
ATOM 679 O O . PRO A 1 91 ? 10.541 -4.833 -3.002 1.00 96.62 91 PRO A O 1
ATOM 682 N N . GLU A 1 92 ? 12.009 -3.873 -1.599 1.00 96.88 92 GLU A N 1
ATOM 683 C CA . GLU A 1 92 ? 12.260 -5.042 -0.768 1.00 96.88 92 GLU A CA 1
ATOM 684 C C . GLU A 1 92 ? 10.996 -5.414 0.013 1.00 96.88 92 GLU A C 1
ATOM 686 O O . GLU A 1 92 ? 10.528 -6.545 -0.096 1.00 96.88 92 GLU A O 1
ATOM 691 N N . SER A 1 93 ? 10.365 -4.446 0.691 1.00 95.56 93 SER A N 1
ATOM 692 C CA . SER A 1 93 ? 9.114 -4.680 1.427 1.00 95.56 93 SER A CA 1
ATOM 693 C C . SER A 1 9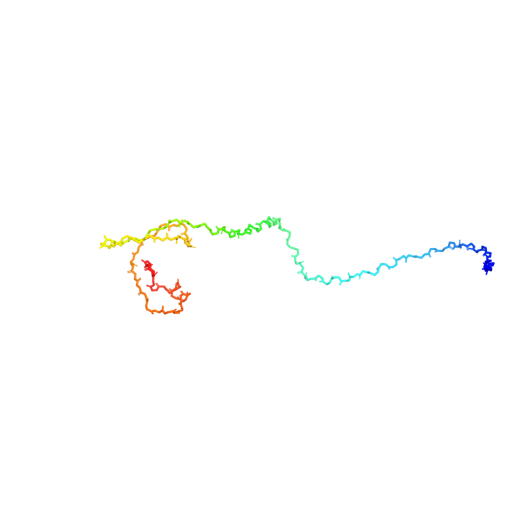3 ? 7.981 -5.192 0.530 1.00 95.56 93 SER A C 1
ATOM 695 O O . SER A 1 93 ? 7.243 -6.086 0.925 1.00 95.56 93 SER A O 1
ATOM 697 N N . MET A 1 94 ? 7.857 -4.691 -0.705 1.00 94.44 94 MET A N 1
ATOM 698 C CA . MET A 1 94 ? 6.820 -5.133 -1.654 1.00 94.44 94 MET A CA 1
ATOM 699 C C . MET A 1 94 ? 7.026 -6.564 -2.175 1.00 94.44 94 MET A C 1
ATOM 701 O O . MET A 1 94 ? 6.124 -7.120 -2.801 1.00 94.44 94 MET A O 1
ATOM 705 N N . THR A 1 95 ? 8.201 -7.158 -1.946 1.00 96.44 95 THR A N 1
ATOM 706 C CA . THR A 1 95 ? 8.535 -8.525 -2.379 1.00 96.44 95 THR A CA 1
ATOM 707 C C . THR A 1 95 ? 8.704 -9.510 -1.221 1.00 96.44 95 THR A C 1
ATOM 709 O O . THR A 1 95 ? 8.902 -10.701 -1.467 1.00 96.44 95 THR A O 1
ATOM 712 N N . ASP A 1 96 ? 8.576 -9.054 0.028 1.00 97.00 96 ASP A N 1
ATOM 713 C CA . ASP A 1 96 ? 8.686 -9.912 1.205 1.00 97.00 96 ASP A CA 1
ATOM 714 C C . ASP A 1 96 ? 7.444 -10.826 1.332 1.00 97.00 96 ASP A C 1
ATOM 716 O O . ASP A 1 96 ? 6.309 -10.334 1.405 1.00 97.00 96 ASP A O 1
ATOM 720 N N . PRO A 1 97 ? 7.614 -12.164 1.384 1.00 96.69 97 PRO A N 1
ATOM 721 C CA . PRO A 1 97 ? 6.504 -13.103 1.557 1.00 96.69 97 PRO A CA 1
ATOM 722 C C . PRO A 1 97 ? 5.707 -12.899 2.855 1.00 96.69 97 PRO A C 1
ATOM 724 O O . PRO A 1 97 ? 4.565 -13.357 2.939 1.00 96.69 97 PRO A O 1
ATOM 727 N N . SER A 1 98 ? 6.269 -12.210 3.848 1.00 95.75 98 SER A N 1
ATOM 728 C CA . SER A 1 98 ? 5.624 -11.920 5.131 1.00 95.75 98 SER A CA 1
ATOM 729 C C . SER A 1 98 ? 4.382 -11.032 4.989 1.00 95.75 98 SER A C 1
ATOM 731 O O . SER A 1 98 ? 3.453 -11.165 5.781 1.00 95.75 98 SER A O 1
ATOM 733 N N . TYR A 1 99 ? 4.309 -10.189 3.951 1.00 96.25 99 TYR A N 1
ATOM 734 C CA . TYR A 1 99 ? 3.155 -9.314 3.683 1.00 96.25 99 TYR A CA 1
ATOM 735 C C . TYR A 1 99 ? 2.045 -9.981 2.857 1.00 96.25 99 TYR A C 1
ATOM 737 O O . TYR A 1 99 ? 1.119 -9.320 2.379 1.00 96.25 99 TYR A O 1
ATOM 745 N N . ARG A 1 100 ? 2.095 -11.302 2.648 1.00 95.94 100 ARG A N 1
ATOM 746 C CA . ARG A 1 100 ? 1.085 -11.998 1.844 1.00 95.94 100 ARG A CA 1
ATOM 747 C C . ARG A 1 100 ? -0.318 -11.821 2.440 1.00 95.94 100 ARG A C 1
ATOM 749 O O . ARG A 1 100 ? -0.588 -12.252 3.554 1.00 95.94 100 ARG A O 1
ATOM 756 N N . GLY A 1 101 ? -1.231 -11.249 1.650 1.00 95.50 101 GLY A N 1
ATOM 757 C CA . GLY A 1 101 ? -2.617 -10.992 2.067 1.00 95.50 101 GLY A CA 1
ATOM 758 C C . GLY A 1 101 ? -2.805 -9.712 2.889 1.00 95.50 101 GLY A C 1
ATOM 759 O O . GLY A 1 101 ? -3.905 -9.471 3.389 1.00 95.50 101 GLY A O 1
ATOM 760 N N . GLN A 1 102 ? -1.759 -8.894 3.010 1.00 97.38 102 GLN A N 1
ATOM 761 C CA . GLN A 1 102 ? -1.794 -7.613 3.702 1.00 97.38 102 GLN A CA 1
ATOM 762 C C . GLN A 1 102 ? -1.806 -6.448 2.707 1.00 97.38 102 GLN A C 1
ATOM 764 O O . GLN A 1 102 ? -1.424 -6.581 1.542 1.00 97.38 102 GLN A O 1
ATOM 769 N N . ILE A 1 103 ? -2.274 -5.303 3.189 1.00 96.25 103 ILE A N 1
ATOM 770 C CA . ILE A 1 103 ? -2.239 -4.009 2.519 1.00 96.25 103 ILE A CA 1
ATOM 771 C C . ILE A 1 103 ? -1.276 -3.148 3.338 1.00 96.25 103 ILE A C 1
ATOM 773 O O . ILE A 1 103 ? -1.628 -2.735 4.445 1.00 96.25 103 ILE A O 1
ATOM 777 N N . LEU A 1 104 ? -0.063 -2.962 2.808 1.00 95.06 104 LEU A N 1
ATOM 778 C CA . LEU A 1 104 ? 1.022 -2.174 3.402 1.00 95.06 104 LEU A CA 1
ATOM 779 C C . LEU A 1 104 ? 0.924 -0.687 3.040 1.00 95.06 104 LEU A C 1
ATOM 781 O O . LEU A 1 104 ? 0.571 -0.394 1.872 1.00 95.06 104 LEU A O 1
#

Radius of gyration: 37.52 Å; Cα contacts (8 Å, |Δi|>4): 48; chains: 1; bounding box: 58×69×92 Å

Sequence (104 aa):
MFGRLFRSSAIKPATAFATAARFGAQSRGLATVETNIPGKTASKRVRSKSPTFERATFTIKNGPIFHGKSFGANSNISGEAVFTTSLVGYPESMTDPSYRGQIL

pLDDT: mean 75.19, std 20.75, range [41.03, 97.38]

InterPro domains:
  IPR002474 Carbamoyl-phosphate synthase small subunit, N-terminal domain [PF00988] (59-104)
  IPR002474 Carbamoyl-phosphate synthase small subunit, N-terminal domain [SM01097] (54-104)
  IPR036480 Carbamoyl-phosphate synthase small subunit, N-terminal domain superfamily [G3DSA:3.50.30.20] (53-104)
  IPR036480 Carbamoyl-phosphate synthase small subunit, N-terminal domain superfamily [SSF52021] (55-104)

Secondary structure (DSSP, 8-state):
-----------PPPP-------------------------------PPPP----EEEEE-TTS-EEEEE--S-S-----EE-----SS-HHHHTT-GGGTTEE-

Mean predicted aligned error: 18.73 Å